Protein AF-A0A9P4UN71-F1 (afdb_monomer)

Nearest PDB structures (foldseek):
  4e19-assembly2_B  TM=3.141E-01  e=3.027E+00  Halobacterium salinarum NRC-1

Secondary structure (DSSP, 8-state):
-HHHHHTTHHHHHTTSTT-TT--STT--HHHHHHHHHHH-TTS-EEEEEETT-HHHHHHHHHHT-SS--HHHHHHHHHHHHHTT-TTEEEEEESSS-S-S--SS--SS--TTSB--SSSS--B-HHHHBEETTEEHHHHHHHHHTT-----EE-S-SSS--BS--PPTT---

Organism: NCBI:txid1314669

pLDDT: mean 83.38, std 15.67, range [39.34, 97.19]

Foldseek 3Di:
DQVCVVVVVLVVLCVDPQSVPDDPVVDDPLVVVLSVCVVCVVAQAEEEEEQAAPVQLVVCVVVPNPDSNSNVVVVVSVVVNCVRHVSYAYAHAAAHHGDQFDDDCPVDPGPQFDDPPPDDDGDRSQQWADAPNRRNVVLVVCSVVVHDHHHHHHPDSPDGDTPDDDDPDDDD

Solvent-accessible surface area (backbone atoms only — not comparable to full-atom values): 10318 Å² total; per-residue (Å²): 88,63,43,52,61,76,68,44,44,63,67,51,33,59,70,40,91,89,36,55,84,64,57,71,77,88,58,50,75,57,55,54,56,45,48,53,43,73,77,36,75,90,50,74,44,76,44,80,45,29,45,52,18,52,54,58,27,49,52,37,41,53,42,66,38,88,75,51,54,42,52,64,50,50,56,50,47,51,52,60,38,50,76,77,38,85,51,61,33,36,42,34,36,49,44,51,51,82,63,60,75,59,68,90,74,53,92,58,78,57,96,78,59,54,57,72,92,80,58,100,58,62,54,40,43,48,82,26,35,29,52,97,90,43,43,48,47,60,47,53,49,23,55,74,72,71,41,90,55,75,74,41,71,49,87,60,52,84,60,92,47,57,73,66,76,82,74,84,89,71,81,131

Structure (mmCIF, N/CA/C/O backbone):
data_AF-A0A9P4UN71-F1
#
_entry.id   AF-A0A9P4UN71-F1
#
loop_
_atom_site.group_PDB
_atom_site.id
_atom_site.type_symbol
_atom_site.label_atom_id
_atom_site.label_alt_id
_atom_site.label_comp_id
_atom_site.label_asym_id
_atom_site.label_entity_id
_atom_site.label_seq_id
_atom_site.pdbx_PDB_ins_code
_atom_site.Cartn_x
_atom_site.Cartn_y
_atom_site.Cartn_z
_atom_site.occupancy
_atom_site.B_iso_or_equiv
_atom_site.auth_seq_id
_atom_site.auth_comp_id
_atom_site.auth_asym_id
_atom_site.auth_atom_id
_atom_site.pdbx_PDB_model_num
ATOM 1 N N . MET A 1 1 ? 17.115 5.855 -11.444 1.00 68.38 1 MET A N 1
ATOM 2 C CA . MET A 1 1 ? 16.967 5.614 -9.990 1.00 68.38 1 MET A CA 1
ATOM 3 C C . MET A 1 1 ? 18.214 4.921 -9.445 1.00 68.38 1 MET A C 1
ATOM 5 O O . MET A 1 1 ? 18.462 3.779 -9.828 1.00 68.38 1 MET A O 1
ATOM 9 N N . PRO A 1 2 ? 19.023 5.590 -8.604 1.00 77.12 2 PRO A N 1
ATOM 10 C CA . PRO A 1 2 ? 20.264 5.028 -8.061 1.00 77.12 2 PRO A CA 1
ATOM 11 C C . PRO A 1 2 ? 20.053 3.710 -7.303 1.00 77.12 2 PRO A C 1
ATOM 13 O O . PRO A 1 2 ? 20.805 2.761 -7.514 1.00 77.12 2 PRO A O 1
ATOM 16 N N . LEU A 1 3 ? 18.986 3.626 -6.500 1.00 84.81 3 LEU A N 1
ATOM 17 C CA . LEU A 1 3 ? 18.669 2.445 -5.697 1.00 84.81 3 LEU A CA 1
ATOM 18 C C . LEU A 1 3 ? 18.359 1.199 -6.542 1.00 84.81 3 LEU A C 1
ATOM 20 O O . LEU A 1 3 ? 18.997 0.167 -6.358 1.00 84.81 3 LEU A O 1
ATOM 24 N N . LEU A 1 4 ? 17.449 1.295 -7.520 1.00 84.56 4 LEU A N 1
ATOM 25 C CA . LEU A 1 4 ? 17.080 0.138 -8.349 1.00 84.56 4 LEU A CA 1
ATOM 26 C C . LEU A 1 4 ? 18.261 -0.405 -9.163 1.00 84.56 4 LEU A C 1
ATOM 28 O O . LEU A 1 4 ? 18.368 -1.617 -9.368 1.00 84.56 4 LEU A O 1
ATOM 32 N N . LYS A 1 5 ? 19.159 0.489 -9.601 1.00 85.00 5 LYS A N 1
ATOM 33 C CA . LYS A 1 5 ? 20.409 0.110 -10.266 1.00 85.00 5 LYS A CA 1
ATOM 34 C C . LYS A 1 5 ? 21.350 -0.612 -9.300 1.00 85.00 5 LYS A C 1
ATOM 36 O O . LYS A 1 5 ? 21.884 -1.653 -9.664 1.00 85.00 5 LYS A O 1
ATOM 41 N N . ALA A 1 6 ? 21.521 -0.096 -8.081 1.00 88.25 6 ALA A N 1
ATOM 42 C CA . ALA A 1 6 ? 22.361 -0.718 -7.056 1.00 88.25 6 ALA A CA 1
ATOM 43 C C . ALA A 1 6 ? 21.854 -2.109 -6.636 1.00 88.25 6 ALA A C 1
ATOM 45 O O . ALA A 1 6 ? 22.656 -2.997 -6.370 1.00 88.25 6 ALA A O 1
ATOM 46 N N . TRP A 1 7 ? 20.537 -2.318 -6.627 1.00 90.12 7 TRP A N 1
ATOM 47 C CA . TRP A 1 7 ? 19.917 -3.613 -6.330 1.00 90.12 7 TRP A CA 1
ATOM 48 C C . TRP A 1 7 ? 19.945 -4.616 -7.492 1.00 90.12 7 TRP A C 1
ATOM 50 O O . TRP A 1 7 ? 19.526 -5.756 -7.313 1.00 90.12 7 TRP A O 1
ATOM 60 N N . GLY A 1 8 ? 20.406 -4.225 -8.686 1.00 91.38 8 GLY A N 1
ATOM 61 C CA . GLY A 1 8 ? 20.389 -5.109 -9.858 1.00 91.38 8 GLY A CA 1
ATOM 62 C C . GLY A 1 8 ? 18.973 -5.447 -10.342 1.00 91.38 8 GLY A C 1
ATOM 63 O O . GLY A 1 8 ? 18.748 -6.510 -10.918 1.00 91.38 8 GLY A O 1
ATOM 64 N N . THR A 1 9 ? 18.007 -4.548 -10.116 1.00 90.81 9 THR A N 1
ATOM 65 C CA . THR A 1 9 ? 16.573 -4.792 -10.372 1.00 90.81 9 THR A CA 1
ATOM 66 C C . THR A 1 9 ? 16.310 -5.246 -11.810 1.00 90.81 9 THR A C 1
ATOM 68 O O . THR A 1 9 ? 15.561 -6.192 -12.026 1.00 90.81 9 THR A O 1
ATOM 71 N N . ALA A 1 10 ? 16.979 -4.641 -12.797 1.00 89.81 10 ALA A N 1
ATOM 72 C CA . ALA A 1 10 ? 16.819 -5.001 -14.209 1.00 89.81 10 ALA A CA 1
ATOM 73 C C . ALA A 1 10 ? 17.155 -6.478 -14.501 1.00 89.81 10 ALA A C 1
ATOM 75 O O . ALA A 1 10 ? 16.481 -7.120 -15.303 1.00 89.81 10 ALA A O 1
ATOM 76 N N . ASP A 1 11 ? 18.169 -7.035 -13.835 1.00 92.19 11 ASP A N 1
ATOM 77 C CA . ASP A 1 11 ? 18.568 -8.433 -14.025 1.00 92.19 11 ASP A CA 1
ATOM 78 C C . ASP A 1 11 ? 17.620 -9.400 -13.310 1.00 92.19 11 ASP A C 1
ATOM 80 O O . ASP A 1 11 ? 17.471 -10.556 -13.711 1.00 92.19 11 ASP A O 1
ATOM 84 N N . VAL A 1 12 ? 16.959 -8.949 -12.241 1.00 93.00 12 VAL A N 1
ATOM 85 C CA . VAL A 1 12 ? 15.879 -9.705 -11.597 1.00 93.00 12 VAL A CA 1
ATOM 86 C C . VAL A 1 12 ? 14.651 -9.743 -12.502 1.00 93.00 12 VAL A C 1
ATOM 88 O O . VAL A 1 12 ? 14.167 -10.836 -12.779 1.00 93.00 12 VAL A O 1
ATOM 91 N N . LEU A 1 13 ? 14.194 -8.599 -13.021 1.00 93.12 13 LEU A N 1
ATOM 92 C CA . LEU A 1 13 ? 12.973 -8.519 -13.836 1.00 93.12 13 LEU A CA 1
ATOM 93 C C . LEU A 1 13 ? 13.032 -9.413 -15.082 1.00 93.12 13 LEU A C 1
ATOM 95 O O . LEU A 1 13 ? 12.087 -10.147 -15.341 1.00 93.12 13 LEU A O 1
ATOM 99 N N . LYS A 1 14 ? 14.186 -9.484 -15.760 1.00 92.94 14 LYS A N 1
ATOM 100 C CA . LYS A 1 14 ? 14.415 -10.403 -16.897 1.00 92.94 14 LYS A CA 1
ATOM 101 C C . LYS A 1 14 ? 14.216 -11.888 -16.575 1.00 92.94 14 LYS A C 1
ATOM 103 O O . LYS A 1 14 ? 14.057 -12.695 -17.485 1.00 92.94 14 LYS A O 1
ATOM 108 N N . ARG A 1 15 ? 14.307 -12.273 -15.300 1.00 93.81 15 ARG A N 1
ATOM 109 C CA . ARG A 1 15 ? 14.179 -13.666 -14.840 1.00 93.81 15 ARG A CA 1
ATOM 110 C C . ARG A 1 15 ? 12.792 -13.980 -14.291 1.00 93.81 15 ARG A C 1
ATOM 112 O O . ARG A 1 15 ? 12.487 -15.151 -14.072 1.00 93.81 15 ARG A O 1
ATOM 119 N N . VAL A 1 16 ? 11.963 -12.965 -14.056 1.00 93.25 16 VAL A N 1
ATOM 120 C CA . VAL A 1 16 ? 10.599 -13.141 -13.564 1.00 93.25 16 VAL A CA 1
ATOM 121 C C . VAL A 1 16 ? 9.667 -13.194 -14.769 1.00 93.25 16 VAL A C 1
ATOM 123 O O . VAL A 1 16 ? 9.558 -12.236 -15.529 1.00 93.25 16 VAL A O 1
ATOM 126 N N . LYS A 1 17 ? 8.998 -14.336 -14.953 1.00 94.56 17 LYS A N 1
ATOM 127 C CA . LYS A 1 17 ? 8.053 -14.539 -16.057 1.00 94.56 17 LYS A CA 1
ATOM 128 C C . LYS A 1 17 ? 6.998 -13.427 -16.058 1.00 94.56 17 LYS A C 1
ATOM 130 O O . LYS A 1 17 ? 6.313 -13.245 -15.056 1.00 94.56 17 LYS A O 1
ATOM 135 N N . GLY A 1 18 ? 6.849 -12.737 -17.189 1.00 95.06 18 GLY A N 1
ATOM 136 C CA . GLY A 1 18 ? 5.877 -11.656 -17.341 1.00 95.06 18 GLY A CA 1
ATOM 137 C C . GLY A 1 18 ? 6.379 -10.292 -16.863 1.00 95.06 18 GLY A C 1
ATOM 138 O O . GLY A 1 18 ? 5.575 -9.375 -16.772 1.00 95.06 18 GLY A O 1
ATOM 139 N N . PHE A 1 19 ? 7.668 -10.136 -16.554 1.00 95.81 19 PHE A N 1
ATOM 140 C CA . PHE A 1 19 ? 8.303 -8.846 -16.238 1.00 95.81 19 PHE A CA 1
ATOM 141 C C . PHE A 1 19 ? 9.523 -8.564 -17.134 1.00 95.81 19 PHE A C 1
ATOM 143 O O . PHE A 1 19 ? 10.199 -7.550 -16.965 1.00 95.81 19 PHE A O 1
ATOM 150 N N . ASP A 1 20 ? 9.824 -9.457 -18.077 1.00 93.38 20 ASP A N 1
ATOM 151 C CA . ASP A 1 20 ? 11.034 -9.454 -18.898 1.00 93.38 20 ASP A CA 1
ATOM 152 C C . ASP A 1 20 ? 11.111 -8.304 -19.917 1.00 93.38 20 ASP A C 1
ATOM 154 O O . ASP A 1 20 ? 12.208 -7.914 -20.322 1.00 93.38 20 ASP A O 1
ATOM 158 N N . ASP A 1 21 ? 9.967 -7.720 -20.267 1.00 91.12 21 ASP A N 1
ATOM 159 C CA . ASP A 1 21 ? 9.803 -6.557 -21.144 1.00 91.12 21 ASP A CA 1
ATOM 160 C C . ASP A 1 21 ? 9.805 -5.210 -20.395 1.00 91.12 21 ASP A C 1
ATOM 162 O O . ASP A 1 21 ? 9.735 -4.154 -21.024 1.00 91.12 21 ASP A O 1
ATOM 166 N N . LEU A 1 22 ? 9.899 -5.207 -19.059 1.00 90.06 22 LEU A N 1
ATOM 167 C CA . LEU A 1 22 ? 9.985 -3.962 -18.297 1.00 90.06 22 LEU A CA 1
ATOM 168 C C . LEU A 1 22 ? 11.393 -3.364 -18.368 1.00 90.06 22 LEU A C 1
ATOM 170 O O . LEU A 1 22 ? 12.388 -3.954 -17.937 1.00 90.06 22 LEU A O 1
ATOM 174 N N . HIS A 1 23 ? 11.469 -2.130 -18.857 1.00 86.69 23 HIS A N 1
ATOM 175 C CA . HIS A 1 23 ? 12.702 -1.356 -18.899 1.00 86.69 23 HIS A CA 1
ATOM 176 C C . HIS A 1 23 ? 12.906 -0.578 -17.598 1.00 86.69 23 HIS A C 1
ATOM 178 O O . HIS A 1 23 ? 11.975 0.011 -17.065 1.00 86.69 23 HIS A O 1
ATOM 184 N N . ILE A 1 24 ? 14.146 -0.544 -17.095 1.00 86.75 24 ILE A N 1
ATOM 185 C CA . ILE A 1 24 ? 14.483 0.145 -15.836 1.00 86.75 24 ILE A CA 1
ATOM 186 C C . ILE A 1 24 ? 14.401 1.675 -15.947 1.00 86.75 24 ILE A C 1
ATOM 188 O O . ILE A 1 24 ? 14.290 2.381 -14.945 1.00 86.75 24 ILE A O 1
ATOM 192 N N . GLU A 1 25 ? 14.510 2.199 -17.166 1.00 85.31 25 GLU A N 1
ATOM 193 C CA . GLU A 1 25 ? 14.389 3.623 -17.450 1.00 85.31 25 GLU A CA 1
ATOM 194 C C . GLU A 1 25 ? 12.921 4.032 -17.350 1.00 85.31 25 GLU A C 1
ATOM 196 O O . GLU A 1 25 ? 12.074 3.513 -18.067 1.00 85.31 25 GLU A O 1
ATOM 201 N N . GLY A 1 26 ? 12.615 4.942 -16.424 1.00 80.56 26 GLY A N 1
ATOM 202 C CA . GLY A 1 26 ? 11.239 5.364 -16.155 1.00 80.56 26 GLY A CA 1
ATOM 203 C C . GLY A 1 26 ? 10.406 4.370 -15.339 1.00 80.56 26 GLY A C 1
ATOM 204 O O . GLY A 1 26 ? 9.244 4.664 -15.079 1.00 80.56 26 GLY A O 1
ATOM 205 N N . LEU A 1 27 ? 10.980 3.241 -14.900 1.00 87.38 27 LEU A N 1
ATOM 206 C CA . LEU A 1 27 ? 10.282 2.278 -14.050 1.00 87.38 27 LEU A CA 1
ATOM 207 C C . LEU A 1 27 ? 9.935 2.901 -12.697 1.00 87.38 27 LEU A C 1
ATOM 209 O O . LEU A 1 27 ? 10.830 3.317 -11.962 1.00 87.38 27 LEU A O 1
ATOM 213 N N . SER A 1 28 ? 8.656 2.899 -12.341 1.00 87.81 28 SER A N 1
ATOM 214 C CA . SER A 1 28 ? 8.187 3.209 -10.993 1.00 87.81 28 SER A CA 1
ATOM 215 C C . SER A 1 28 ? 7.831 1.929 -10.225 1.00 87.81 28 SER A C 1
ATOM 217 O O . SER A 1 28 ? 7.646 0.860 -10.816 1.00 87.81 28 SER A O 1
ATOM 219 N N . MET A 1 29 ? 7.713 2.014 -8.896 1.00 87.94 29 MET A N 1
ATOM 220 C CA . MET A 1 29 ? 7.263 0.866 -8.094 1.00 87.94 29 MET A CA 1
ATOM 221 C C . MET A 1 29 ? 5.817 0.488 -8.452 1.00 87.94 29 MET A C 1
ATOM 223 O O . MET A 1 29 ? 5.474 -0.689 -8.506 1.00 87.94 29 MET A O 1
ATOM 227 N N . GLU A 1 30 ? 4.983 1.474 -8.788 1.00 92.69 30 GLU A N 1
ATOM 228 C CA . GLU A 1 30 ? 3.600 1.302 -9.244 1.00 92.69 30 GLU A CA 1
ATOM 229 C C . GLU A 1 30 ? 3.517 0.470 -10.524 1.00 92.69 30 GLU A C 1
ATOM 231 O O . GLU A 1 30 ? 2.597 -0.333 -10.653 1.00 92.69 30 GLU A O 1
ATOM 236 N N . ASN A 1 31 ? 4.482 0.593 -11.446 1.00 93.44 31 ASN A N 1
ATOM 237 C CA . ASN A 1 31 ? 4.522 -0.263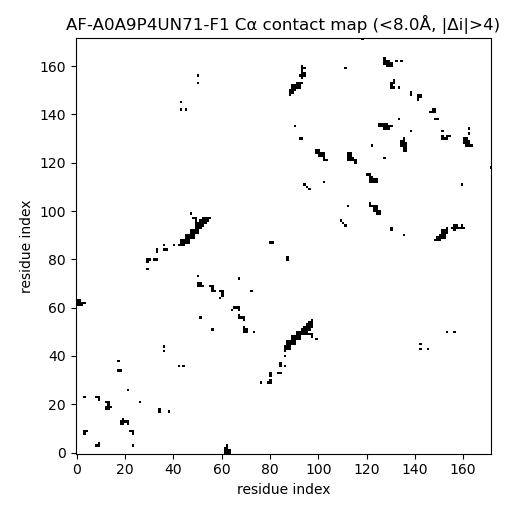 -12.636 1.00 93.44 31 ASN A CA 1
ATOM 238 C C . ASN A 1 31 ? 4.655 -1.745 -12.278 1.00 93.44 31 ASN A C 1
ATOM 240 O O . ASN A 1 31 ? 4.060 -2.585 -12.951 1.00 93.44 31 ASN A O 1
ATOM 244 N N . LEU A 1 32 ? 5.385 -2.066 -11.206 1.00 93.06 32 LEU A N 1
ATOM 245 C CA . LEU A 1 32 ? 5.514 -3.440 -10.724 1.00 93.06 32 LEU A CA 1
ATOM 246 C C . LEU A 1 32 ? 4.193 -3.950 -10.135 1.00 93.06 32 LEU A C 1
ATOM 248 O O . LEU A 1 32 ? 3.792 -5.070 -10.445 1.00 93.06 32 LEU A O 1
ATOM 252 N N . TYR A 1 33 ? 3.492 -3.122 -9.350 1.00 93.56 33 TYR A N 1
ATOM 253 C CA . TYR A 1 33 ? 2.159 -3.456 -8.829 1.00 93.56 33 TYR A CA 1
ATOM 254 C C . TYR A 1 33 ? 1.139 -3.657 -9.954 1.00 93.56 33 TYR A C 1
ATOM 256 O O . TYR A 1 33 ? 0.387 -4.629 -9.932 1.00 93.56 33 TYR A O 1
ATOM 264 N N . ILE A 1 34 ? 1.141 -2.770 -10.954 1.00 96.06 34 ILE A N 1
ATOM 265 C CA . ILE A 1 34 ? 0.247 -2.865 -12.112 1.00 96.06 34 ILE A CA 1
ATOM 266 C C . ILE A 1 34 ? 0.510 -4.156 -12.878 1.00 96.06 34 ILE A C 1
ATOM 268 O O . ILE A 1 34 ? -0.422 -4.926 -13.091 1.00 96.06 34 ILE A O 1
ATOM 272 N N . ARG A 1 35 ? 1.773 -4.438 -13.223 1.00 95.88 35 ARG A N 1
ATOM 273 C CA . ARG A 1 35 ? 2.114 -5.656 -13.963 1.00 95.88 35 ARG A CA 1
ATOM 274 C C . ARG A 1 35 ? 1.738 -6.917 -13.187 1.00 95.88 35 ARG A C 1
ATOM 276 O O . ARG A 1 35 ? 1.194 -7.848 -13.773 1.00 95.88 35 ARG A O 1
ATOM 283 N N . ALA A 1 36 ? 1.990 -6.949 -11.877 1.00 95.69 36 ALA A N 1
ATOM 284 C CA . ALA A 1 36 ? 1.583 -8.072 -11.037 1.00 95.69 36 ALA A CA 1
ATOM 285 C C . ALA A 1 36 ? 0.063 -8.294 -11.088 1.00 95.69 36 ALA A C 1
ATOM 287 O O . ALA A 1 36 ? -0.379 -9.433 -11.211 1.00 95.69 36 ALA A O 1
ATOM 288 N N . ALA A 1 37 ? -0.727 -7.221 -11.046 1.00 95.75 37 ALA A N 1
ATOM 289 C CA . ALA A 1 37 ? -2.180 -7.320 -11.088 1.00 95.75 37 ALA A CA 1
ATOM 290 C C . ALA A 1 37 ? -2.741 -7.684 -12.468 1.00 95.75 37 ALA A C 1
ATOM 292 O O . ALA A 1 37 ? -3.715 -8.427 -12.546 1.00 95.75 37 ALA A O 1
ATOM 293 N N . GLU A 1 38 ? -2.111 -7.226 -13.552 1.00 94.62 38 GLU A N 1
ATOM 294 C CA . GLU A 1 38 ? -2.457 -7.631 -14.922 1.00 94.62 38 GLU A CA 1
ATOM 295 C C . GLU A 1 38 ? -2.212 -9.129 -15.160 1.00 94.62 38 GLU A C 1
ATOM 297 O O . GLU A 1 38 ? -2.988 -9.781 -15.857 1.00 94.62 38 GLU A O 1
ATOM 302 N N . LEU A 1 39 ? -1.147 -9.682 -14.572 1.00 95.81 39 LEU A N 1
ATOM 303 C CA . LEU A 1 39 ? -0.815 -11.107 -14.667 1.00 95.81 39 LEU A CA 1
ATOM 304 C C . LEU A 1 39 ? -1.694 -11.996 -13.778 1.00 95.81 39 LEU A C 1
ATOM 306 O O . LEU A 1 39 ? -1.827 -13.184 -14.071 1.00 95.81 39 LEU A O 1
ATOM 310 N N . HIS A 1 40 ? -2.269 -11.427 -12.716 1.00 95.25 40 HIS A N 1
ATOM 311 C CA . HIS A 1 40 ? -3.041 -12.140 -11.699 1.00 95.25 40 HIS A CA 1
ATOM 312 C C . HIS A 1 40 ? -4.398 -11.472 -11.430 1.00 95.25 40 HIS A C 1
ATOM 314 O O . HIS A 1 40 ? -4.647 -10.989 -10.317 1.00 95.25 40 HIS A O 1
ATOM 320 N N . PRO A 1 41 ? -5.299 -11.417 -12.429 1.00 95.00 41 PRO A N 1
ATOM 321 C CA . PRO A 1 41 ? -6.611 -10.790 -12.270 1.00 95.00 41 PRO A CA 1
ATOM 322 C C . PRO A 1 41 ? -7.505 -11.502 -11.239 1.00 95.00 41 PRO A C 1
ATOM 324 O O . PRO A 1 41 ? -8.485 -10.924 -10.776 1.00 95.00 41 PRO A O 1
ATOM 327 N N . GLU A 1 42 ? -7.184 -12.743 -10.867 1.00 94.38 42 GLU A N 1
ATOM 328 C CA . GLU A 1 42 ? -7.867 -13.514 -9.826 1.00 94.38 42 GLU A CA 1
ATOM 329 C C . GLU A 1 42 ? -7.582 -13.022 -8.399 1.00 94.38 42 GLU A C 1
ATOM 331 O O . GLU A 1 42 ? -8.314 -13.374 -7.474 1.00 94.38 42 GLU A O 1
ATOM 336 N N . ILE A 1 43 ? -6.530 -12.221 -8.204 1.00 94.06 43 ILE A N 1
ATOM 337 C CA . ILE A 1 43 ? -6.130 -11.705 -6.894 1.00 94.06 43 ILE A CA 1
ATOM 338 C C . ILE A 1 43 ? -6.709 -10.305 -6.707 1.00 94.06 43 ILE A C 1
ATOM 340 O O . ILE A 1 43 ? -6.472 -9.417 -7.519 1.00 94.06 43 ILE A O 1
ATOM 344 N N . THR A 1 44 ? -7.393 -10.050 -5.592 1.00 94.88 44 THR A N 1
ATOM 345 C CA . THR A 1 44 ? -7.613 -8.670 -5.133 1.00 94.88 44 THR A CA 1
ATOM 346 C C . THR A 1 44 ? -6.370 -8.216 -4.373 1.00 94.88 44 THR A C 1
ATOM 348 O O . THR A 1 44 ? -6.042 -8.755 -3.315 1.00 94.88 44 THR A O 1
ATOM 351 N N . PHE A 1 45 ? -5.653 -7.237 -4.915 1.00 95.25 45 PHE A N 1
ATOM 352 C CA . PHE A 1 45 ? -4.436 -6.696 -4.319 1.00 95.25 45 PHE A CA 1
ATOM 353 C C . PHE A 1 45 ? -4.785 -5.742 -3.182 1.00 95.25 45 PHE A C 1
ATOM 355 O O . PHE A 1 45 ? -5.662 -4.894 -3.326 1.00 95.25 45 PHE A O 1
ATOM 362 N N . HIS A 1 46 ? -4.066 -5.861 -2.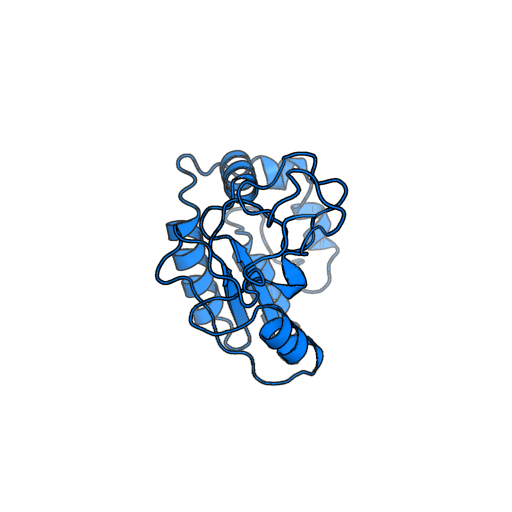069 1.00 95.38 46 HIS A N 1
ATOM 363 C CA . HIS A 1 46 ? -4.282 -5.069 -0.863 1.00 95.38 46 HIS A CA 1
ATOM 364 C C . HIS A 1 46 ? -2.970 -4.404 -0.440 1.00 95.38 46 HIS A C 1
ATOM 366 O O . HIS A 1 46 ? -1.937 -5.068 -0.375 1.00 95.38 46 HIS A O 1
ATOM 372 N N . GLN A 1 47 ? -3.004 -3.107 -0.133 1.00 93.94 47 GLN A N 1
ATOM 373 C CA . GLN A 1 47 ? -1.847 -2.362 0.368 1.00 93.94 47 GLN A CA 1
ATOM 374 C C . GLN A 1 47 ? -2.197 -1.626 1.665 1.00 93.94 47 GLN A C 1
ATOM 376 O O . GLN A 1 47 ? -3.135 -0.832 1.704 1.00 93.94 47 GLN A O 1
ATOM 381 N N . TYR A 1 48 ? -1.420 -1.862 2.720 1.00 93.50 48 TYR A N 1
ATOM 382 C CA . TYR A 1 48 ? -1.421 -1.019 3.915 1.00 93.50 48 TYR A CA 1
ATOM 383 C C . TYR A 1 48 ? -0.333 0.047 3.780 1.00 93.50 48 TYR A C 1
ATOM 385 O O . TYR A 1 48 ? 0.776 -0.272 3.361 1.00 93.50 48 TYR A O 1
ATOM 393 N N . ASN A 1 49 ? -0.642 1.287 4.155 1.00 93.06 49 ASN A N 1
ATOM 394 C CA . ASN A 1 49 ? 0.321 2.387 4.212 1.00 93.06 49 ASN A CA 1
ATOM 395 C C . ASN A 1 49 ? 0.110 3.192 5.500 1.00 93.06 49 ASN A C 1
ATOM 397 O O . ASN A 1 49 ? -1.020 3.285 5.980 1.00 93.06 49 ASN A O 1
ATOM 401 N N . GLU A 1 50 ? 1.145 3.863 6.006 1.00 91.31 50 GLU A N 1
ATOM 402 C CA . GLU A 1 50 ? 0.976 4.999 6.921 1.00 91.31 50 GLU A CA 1
ATOM 403 C C . GLU A 1 50 ? 1.206 6.310 6.159 1.00 91.31 50 GLU A C 1
ATOM 405 O O . GLU A 1 50 ? 2.168 6.465 5.411 1.00 91.31 50 GLU A O 1
ATOM 410 N N . ARG A 1 51 ? 0.302 7.277 6.341 1.00 92.50 51 ARG A N 1
ATOM 411 C CA . ARG A 1 51 ? 0.235 8.510 5.543 1.00 92.50 51 ARG A CA 1
ATOM 412 C C . ARG A 1 51 ? 1.523 9.330 5.562 1.00 92.5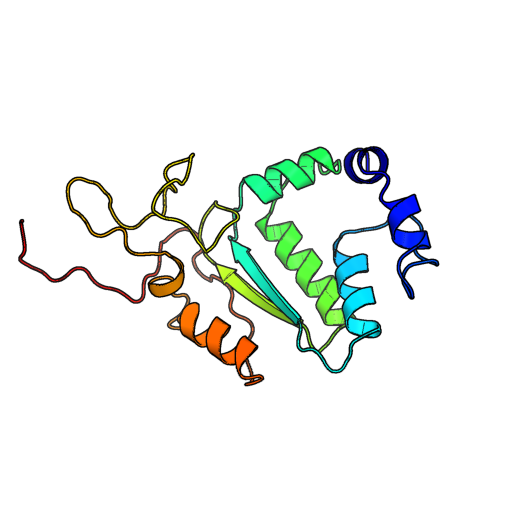0 51 ARG A C 1
ATOM 414 O O . ARG A 1 51 ? 1.798 10.036 4.597 1.00 92.50 51 ARG A O 1
ATOM 421 N N . HIS A 1 52 ? 2.285 9.267 6.650 1.00 90.69 52 HIS A N 1
ATOM 422 C CA . HIS A 1 52 ? 3.513 10.034 6.835 1.00 90.69 52 HIS A CA 1
ATOM 423 C C . HIS A 1 52 ? 4.723 9.137 7.126 1.00 90.69 52 HIS A C 1
ATOM 425 O O . HIS A 1 52 ? 5.624 9.548 7.865 1.00 90.69 52 HIS A O 1
ATOM 431 N N . ASP A 1 53 ? 4.733 7.921 6.572 1.00 89.25 53 ASP A N 1
ATOM 432 C CA . ASP A 1 53 ? 5.792 6.931 6.767 1.00 89.25 53 ASP A CA 1
ATOM 433 C C . ASP A 1 53 ? 7.193 7.494 6.457 1.00 89.25 53 ASP A C 1
ATOM 435 O O . ASP A 1 53 ? 7.554 7.828 5.323 1.00 89.25 53 ASP A O 1
ATOM 439 N N . ARG A 1 54 ? 8.023 7.580 7.500 1.00 87.25 54 ARG A N 1
ATOM 440 C CA . ARG A 1 54 ? 9.387 8.112 7.413 1.00 87.25 54 ARG A CA 1
ATOM 441 C C . ARG A 1 54 ? 10.355 7.186 6.679 1.00 87.25 54 ARG A C 1
ATOM 443 O O . ARG A 1 54 ? 11.351 7.680 6.141 1.00 87.25 54 ARG A O 1
ATOM 450 N N . ILE A 1 55 ? 10.105 5.876 6.679 1.00 87.12 55 ILE A N 1
ATOM 451 C CA . ILE A 1 55 ? 10.946 4.903 5.981 1.00 87.12 55 ILE A CA 1
ATOM 452 C C . ILE A 1 55 ? 10.625 4.927 4.493 1.00 87.12 55 ILE A C 1
ATOM 454 O O . ILE A 1 55 ? 11.552 5.045 3.688 1.00 87.12 55 ILE A O 1
ATOM 458 N N . GLN A 1 56 ? 9.342 4.982 4.123 1.00 89.50 56 GLN A N 1
ATOM 459 C CA . GLN A 1 56 ? 8.950 5.255 2.741 1.00 89.50 56 GLN A CA 1
ATOM 460 C C . GLN A 1 56 ? 9.581 6.565 2.245 1.00 89.50 56 GLN A C 1
ATOM 462 O O . GLN A 1 56 ? 10.222 6.579 1.191 1.00 89.50 56 GLN A O 1
ATOM 467 N N . ALA A 1 57 ? 9.521 7.642 3.040 1.00 92.06 57 ALA A N 1
ATOM 468 C CA . ALA A 1 57 ? 10.184 8.901 2.698 1.00 92.06 57 ALA A CA 1
ATOM 469 C C . ALA A 1 57 ? 11.707 8.740 2.499 1.00 92.06 57 ALA A C 1
ATOM 471 O O . ALA A 1 57 ? 12.300 9.383 1.628 1.00 92.06 57 ALA A O 1
ATOM 472 N N . ALA A 1 58 ? 12.366 7.888 3.293 1.00 90.25 58 ALA A N 1
ATOM 473 C CA . ALA A 1 58 ? 13.791 7.594 3.143 1.00 90.25 58 ALA A CA 1
ATOM 474 C C . ALA A 1 58 ? 14.089 6.846 1.834 1.00 90.25 58 ALA A C 1
ATOM 476 O O . ALA A 1 58 ? 14.982 7.259 1.089 1.00 90.25 58 ALA A O 1
ATOM 477 N N . PHE A 1 59 ? 13.318 5.807 1.504 1.00 88.81 59 PHE A N 1
ATOM 478 C CA . PHE A 1 59 ? 13.473 5.079 0.244 1.00 88.81 59 PHE A CA 1
ATOM 479 C C . PHE A 1 59 ? 13.173 5.948 -0.977 1.00 88.81 59 PHE A C 1
ATOM 481 O O . PHE A 1 59 ? 13.916 5.885 -1.955 1.00 88.81 59 PHE A O 1
ATOM 488 N N . MET A 1 60 ? 12.166 6.824 -0.914 1.00 90.19 60 MET A N 1
ATOM 489 C CA . MET A 1 60 ? 11.888 7.804 -1.970 1.00 90.19 60 MET A CA 1
ATOM 490 C C . MET A 1 60 ? 13.109 8.686 -2.260 1.00 90.19 60 MET A C 1
ATOM 492 O O . MET A 1 60 ? 13.512 8.822 -3.419 1.00 90.19 60 MET A O 1
ATOM 496 N N . ARG A 1 61 ? 13.773 9.201 -1.216 1.00 90.31 61 ARG A N 1
ATOM 497 C CA . ARG A 1 61 ? 15.024 9.960 -1.375 1.00 90.31 61 ARG A CA 1
ATOM 498 C C . ARG A 1 61 ? 16.137 9.120 -2.002 1.00 90.31 61 ARG A C 1
ATOM 500 O O . ARG A 1 61 ? 16.797 9.584 -2.927 1.00 90.31 61 ARG A O 1
ATOM 507 N N . HIS A 1 62 ? 16.310 7.865 -1.581 1.00 88.19 62 HIS A N 1
ATOM 508 C CA . HIS A 1 62 ? 17.287 6.950 -2.194 1.00 88.19 62 HIS A CA 1
ATOM 509 C C . HIS A 1 62 ? 16.969 6.603 -3.660 1.00 88.19 62 HIS A C 1
ATOM 511 O O . HIS A 1 62 ? 17.875 6.329 -4.454 1.00 88.19 62 HIS A O 1
ATOM 517 N N . MET A 1 63 ? 15.695 6.652 -4.047 1.00 85.06 63 MET A N 1
ATOM 518 C CA . MET A 1 63 ? 15.256 6.499 -5.433 1.00 85.06 63 MET A CA 1
ATOM 519 C C . MET A 1 63 ? 15.464 7.769 -6.277 1.00 85.06 63 MET A C 1
ATOM 521 O O . MET A 1 63 ? 15.463 7.672 -7.507 1.00 85.06 63 MET A O 1
ATOM 525 N N . GLY A 1 64 ? 15.750 8.913 -5.645 1.00 85.69 64 GLY A N 1
ATOM 526 C CA . GLY A 1 64 ? 16.038 10.194 -6.298 1.00 85.69 64 GLY A CA 1
ATOM 527 C C . GLY A 1 64 ? 14.914 11.229 -6.202 1.00 85.69 64 GLY A C 1
ATOM 528 O O . GLY A 1 64 ? 14.975 12.239 -6.897 1.00 85.69 64 GLY A O 1
ATOM 529 N N . VAL A 1 65 ? 13.897 11.001 -5.367 1.00 85.75 65 VAL A N 1
ATOM 530 C CA . VAL A 1 65 ? 12.834 11.981 -5.103 1.00 85.75 65 VAL A CA 1
ATOM 531 C C . VAL A 1 65 ? 13.359 13.019 -4.108 1.00 85.75 65 VAL A C 1
ATOM 533 O O . VAL A 1 65 ? 13.619 12.693 -2.950 1.00 85.75 65 VAL A O 1
ATOM 536 N N . ALA A 1 66 ? 13.563 14.257 -4.567 1.00 78.69 66 ALA A N 1
ATOM 537 C CA . ALA A 1 66 ? 14.190 15.314 -3.767 1.00 78.69 66 ALA A CA 1
ATOM 538 C C . ALA A 1 66 ? 13.315 15.773 -2.589 1.00 78.69 66 ALA A C 1
ATOM 540 O O . ALA A 1 66 ? 13.821 15.921 -1.478 1.00 78.69 66 ALA A O 1
ATOM 541 N N . ASP A 1 67 ? 12.013 15.946 -2.826 1.00 86.38 67 ASP A N 1
ATOM 542 C CA . ASP A 1 67 ? 11.025 16.264 -1.796 1.00 86.38 67 ASP A CA 1
ATOM 543 C C . ASP A 1 67 ? 10.088 15.069 -1.598 1.00 86.38 67 ASP A C 1
ATOM 545 O O . ASP A 1 67 ? 9.219 14.781 -2.424 1.00 86.38 67 ASP A O 1
ATOM 549 N N . ALA A 1 68 ? 10.335 14.305 -0.537 1.00 89.12 68 ALA A N 1
ATOM 550 C CA . ALA A 1 68 ? 9.607 13.076 -0.251 1.00 89.12 68 ALA A CA 1
ATOM 551 C C . ALA A 1 68 ? 8.289 13.367 0.485 1.00 89.12 68 ALA A C 1
ATOM 553 O O . ALA A 1 68 ? 8.110 12.970 1.639 1.00 89.12 68 ALA A O 1
ATOM 554 N N . ASP A 1 69 ? 7.369 14.053 -0.197 1.00 93.38 69 ASP A N 1
ATOM 555 C CA . ASP A 1 69 ? 5.984 14.241 0.245 1.00 93.38 69 ASP A CA 1
ATOM 556 C C . ASP A 1 69 ? 5.214 12.917 0.104 1.00 93.38 69 ASP A C 1
ATOM 558 O O . ASP A 1 69 ? 4.567 12.647 -0.911 1.00 93.38 69 ASP A O 1
ATOM 562 N N . VAL A 1 70 ? 5.346 12.045 1.107 1.00 92.62 70 VAL A N 1
ATOM 563 C CA . VAL A 1 70 ? 4.689 10.728 1.135 1.00 92.62 70 VAL A CA 1
ATOM 564 C C . VAL A 1 70 ? 3.173 10.832 0.909 1.00 92.62 70 VAL A C 1
ATOM 566 O O . VAL A 1 70 ? 2.691 10.117 0.031 1.00 92.62 70 VAL A O 1
ATOM 569 N N . PRO A 1 71 ? 2.420 11.726 1.588 1.00 93.69 71 PRO A N 1
ATOM 570 C CA . PRO A 1 71 ? 1.001 11.945 1.304 1.00 93.69 71 PRO A CA 1
ATOM 571 C C . PRO A 1 71 ? 0.679 12.160 -0.179 1.00 93.69 71 PRO A C 1
ATOM 573 O O . PRO A 1 71 ? -0.127 11.419 -0.744 1.00 93.69 71 PRO A O 1
ATOM 576 N N . ALA A 1 72 ? 1.313 13.148 -0.817 1.00 93.81 72 ALA A N 1
ATOM 577 C CA . ALA A 1 72 ? 1.010 13.499 -2.204 1.00 93.81 72 ALA A CA 1
ATOM 578 C C . ALA A 1 72 ? 1.445 12.402 -3.189 1.00 93.81 72 ALA A C 1
ATOM 580 O O . ALA A 1 72 ? 0.767 12.139 -4.190 1.00 93.81 72 ALA A O 1
ATOM 581 N N . ASN A 1 73 ? 2.563 11.732 -2.897 1.00 92.62 73 ASN A N 1
ATOM 582 C CA . ASN A 1 73 ? 3.051 10.626 -3.714 1.00 92.62 73 ASN A CA 1
ATOM 583 C C . ASN A 1 73 ? 2.146 9.392 -3.596 1.00 92.62 73 ASN A C 1
ATOM 585 O O . ASN A 1 73 ? 1.864 8.778 -4.621 1.00 92.62 73 ASN A O 1
ATOM 589 N N . LEU A 1 74 ? 1.631 9.068 -2.402 1.00 94.06 74 LEU A N 1
ATOM 590 C CA . LEU A 1 74 ? 0.642 7.999 -2.217 1.00 94.06 74 LEU A CA 1
ATOM 591 C C . LEU A 1 74 ? -0.637 8.278 -3.014 1.00 94.06 74 LEU A C 1
ATOM 593 O O . LEU A 1 74 ? -1.088 7.405 -3.752 1.00 94.06 74 LEU A O 1
ATOM 597 N N . ASP A 1 75 ? -1.180 9.496 -2.936 1.00 94.94 75 ASP A N 1
ATOM 598 C CA . ASP A 1 75 ? -2.398 9.865 -3.675 1.00 94.94 75 ASP A CA 1
ATOM 599 C C . ASP A 1 75 ? -2.197 9.749 -5.198 1.00 94.94 75 ASP A C 1
ATOM 601 O O . ASP A 1 75 ? -3.045 9.206 -5.920 1.00 94.94 75 ASP A O 1
ATOM 605 N N . THR A 1 76 ? -1.040 10.205 -5.689 1.00 94.94 76 THR A N 1
ATOM 606 C CA . THR A 1 76 ? -0.659 10.103 -7.106 1.00 94.94 76 THR A CA 1
ATOM 607 C C . THR A 1 76 ? -0.488 8.645 -7.535 1.00 94.94 76 THR A C 1
ATOM 609 O O . THR A 1 76 ? -1.042 8.232 -8.557 1.00 94.94 76 THR A O 1
ATOM 612 N N . ALA A 1 77 ? 0.229 7.845 -6.742 1.00 94.38 77 ALA A N 1
ATOM 613 C CA . ALA A 1 77 ? 0.475 6.432 -7.004 1.00 94.38 77 ALA A CA 1
ATOM 614 C C . ALA A 1 77 ? -0.829 5.625 -7.026 1.00 94.38 77 ALA A C 1
ATOM 616 O O . ALA A 1 77 ? -1.078 4.864 -7.962 1.00 94.38 77 ALA A O 1
ATOM 617 N N . HIS A 1 78 ? -1.704 5.831 -6.040 1.00 96.56 78 HIS A N 1
ATOM 618 C CA . HIS A 1 78 ? -2.996 5.152 -5.966 1.00 96.56 78 HIS A CA 1
ATOM 619 C C . HIS A 1 78 ? -3.898 5.514 -7.144 1.00 96.56 78 HIS A C 1
ATOM 621 O O . HIS A 1 78 ? -4.511 4.625 -7.731 1.00 96.56 78 HIS A O 1
ATOM 627 N N . THR A 1 79 ? -3.936 6.789 -7.542 1.00 96.56 79 THR A N 1
ATOM 628 C CA . THR A 1 79 ? -4.665 7.226 -8.745 1.00 96.56 79 THR A CA 1
ATOM 629 C C . THR A 1 79 ? -4.116 6.544 -10.001 1.00 96.56 79 THR A C 1
ATOM 631 O O . THR A 1 79 ? -4.875 6.020 -10.821 1.00 96.56 79 THR A O 1
ATOM 634 N N . TYR A 1 80 ? -2.789 6.496 -10.140 1.00 96.88 80 TYR A N 1
ATOM 635 C CA . TYR A 1 80 ? -2.120 5.875 -11.278 1.00 96.88 80 TYR A CA 1
ATOM 636 C C . TYR A 1 80 ? -2.399 4.367 -11.377 1.00 96.88 80 TYR A C 1
ATOM 638 O O . TYR A 1 80 ? -2.781 3.899 -12.455 1.00 96.88 80 TYR A O 1
ATOM 646 N N . ILE A 1 81 ? -2.293 3.628 -10.265 1.00 97.19 81 ILE A N 1
ATOM 647 C CA . ILE A 1 81 ? -2.601 2.190 -10.203 1.00 97.19 81 ILE A CA 1
ATOM 648 C C . ILE A 1 81 ? -4.081 1.950 -10.516 1.00 97.19 81 ILE A C 1
ATOM 650 O O . ILE A 1 81 ? -4.392 1.185 -11.429 1.00 97.19 81 ILE A O 1
ATOM 654 N N . ARG A 1 82 ? -5.001 2.645 -9.830 1.00 95.88 82 ARG A N 1
ATOM 655 C CA . ARG A 1 82 ? -6.454 2.436 -9.987 1.00 95.88 82 ARG A CA 1
ATOM 656 C C . ARG A 1 82 ? -6.966 2.740 -11.393 1.00 95.88 82 ARG A C 1
ATOM 658 O O . ARG A 1 82 ? -7.937 2.135 -11.831 1.00 95.88 82 ARG A O 1
ATOM 665 N N . SER A 1 83 ? -6.303 3.631 -12.132 1.00 96.94 83 SER A N 1
ATOM 666 C CA . SER A 1 83 ? -6.656 3.893 -13.537 1.00 96.94 83 SER A CA 1
ATOM 667 C C . SER A 1 83 ? -6.362 2.722 -14.492 1.00 96.94 83 SER A C 1
ATOM 669 O O . SER A 1 83 ? -6.812 2.750 -15.635 1.00 96.94 83 SER A O 1
ATOM 671 N N . ARG A 1 84 ? -5.613 1.704 -14.045 1.00 96.44 84 ARG A N 1
ATOM 672 C CA . ARG A 1 84 ? -5.232 0.510 -14.826 1.00 96.44 84 ARG A CA 1
ATOM 673 C C . ARG A 1 84 ? -5.708 -0.794 -14.191 1.00 96.44 84 ARG A C 1
ATOM 675 O O . ARG A 1 84 ? -5.951 -1.764 -14.897 1.00 96.44 84 ARG A O 1
ATOM 682 N N . VAL A 1 85 ? -5.855 -0.805 -12.870 1.00 95.06 85 VAL A N 1
ATOM 683 C CA . VAL A 1 85 ? -6.106 -1.996 -12.061 1.00 95.06 85 VAL A CA 1
ATOM 684 C C . VAL A 1 85 ? -7.317 -1.747 -11.168 1.00 95.06 85 VAL A C 1
ATOM 686 O O . VAL A 1 85 ? -7.259 -0.956 -10.228 1.00 95.06 85 VAL A O 1
ATOM 689 N N . SER A 1 86 ? -8.430 -2.426 -11.450 1.00 93.44 86 SER A N 1
ATOM 690 C CA . SER A 1 86 ? -9.688 -2.250 -10.702 1.00 93.44 86 SER A CA 1
ATOM 691 C C . SER A 1 86 ? -9.763 -3.088 -9.416 1.00 93.44 86 SER A C 1
ATOM 693 O O . SER A 1 86 ? -10.536 -2.776 -8.507 1.00 93.44 86 SER A O 1
ATOM 695 N N . ASN A 1 87 ? -8.928 -4.122 -9.308 1.00 93.06 87 ASN A N 1
ATOM 696 C CA . ASN A 1 87 ? -8.796 -5.062 -8.191 1.00 93.06 87 ASN A CA 1
ATOM 697 C C . ASN A 1 87 ? -7.713 -4.643 -7.174 1.00 93.06 87 ASN A C 1
ATOM 699 O O . ASN A 1 87 ? -7.093 -5.501 -6.556 1.00 93.06 87 ASN A O 1
ATOM 703 N N . PHE A 1 88 ? -7.477 -3.339 -6.991 1.00 95.88 88 PHE A N 1
ATOM 704 C CA . PHE A 1 88 ? -6.533 -2.798 -6.003 1.00 95.88 88 PHE A CA 1
ATOM 705 C C . PHE A 1 88 ? -7.274 -2.094 -4.859 1.00 95.88 88 PHE A C 1
ATOM 707 O O . PHE A 1 88 ? -8.131 -1.243 -5.113 1.00 95.88 88 PHE A O 1
ATOM 714 N N . ARG A 1 89 ? -6.962 -2.457 -3.611 1.00 96.56 89 ARG A N 1
ATOM 715 C CA . ARG A 1 89 ? -7.560 -1.919 -2.382 1.00 96.56 89 ARG A CA 1
ATOM 716 C C . ARG A 1 89 ? -6.496 -1.444 -1.410 1.00 96.56 89 ARG A C 1
ATOM 718 O O . ARG A 1 89 ? -5.436 -2.054 -1.282 1.00 96.56 89 ARG A O 1
ATOM 725 N N . THR A 1 90 ? -6.777 -0.363 -0.694 1.00 96.44 90 THR A N 1
ATOM 726 C CA . THR A 1 90 ? -5.795 0.257 0.199 1.00 96.44 90 THR A CA 1
ATOM 727 C C . THR A 1 90 ? -6.367 0.575 1.566 1.00 96.44 90 THR A C 1
ATOM 729 O O . THR A 1 90 ? -7.490 1.061 1.665 1.00 96.44 90 THR A O 1
ATOM 732 N N . TYR A 1 91 ? -5.545 0.413 2.598 1.00 96.25 91 TYR A N 1
ATOM 733 C CA . TYR A 1 91 ? -5.775 0.963 3.927 1.00 96.25 91 TYR A CA 1
ATOM 734 C C . TYR A 1 91 ? -4.641 1.940 4.253 1.00 96.25 91 TYR A C 1
ATOM 736 O O . TYR A 1 91 ? -3.538 1.533 4.620 1.00 96.25 91 TYR A O 1
ATOM 744 N N . THR A 1 92 ? -4.897 3.237 4.099 1.00 94.75 92 THR A N 1
ATOM 745 C CA . THR A 1 92 ? -3.922 4.301 4.368 1.00 94.75 92 THR A CA 1
ATOM 746 C C . THR A 1 92 ? -4.173 4.896 5.747 1.00 94.75 92 THR A C 1
ATOM 748 O O . THR A 1 92 ? -5.030 5.766 5.933 1.00 94.75 92 THR A O 1
ATOM 751 N N . SER A 1 93 ? -3.408 4.404 6.716 1.00 91.94 93 SER A N 1
ATOM 752 C CA . SER A 1 93 ? -3.487 4.769 8.120 1.00 91.94 93 SER A CA 1
ATOM 753 C C . SER A 1 93 ? -2.901 6.147 8.433 1.00 91.94 93 SER A C 1
ATOM 755 O O . SER A 1 93 ? -2.079 6.675 7.690 1.00 91.94 93 SER A O 1
ATOM 757 N N . TRP A 1 94 ? -3.278 6.712 9.579 1.00 87.12 94 TRP A N 1
ATOM 758 C CA . TRP A 1 94 ? -2.484 7.732 10.262 1.00 87.12 94 TRP A CA 1
ATOM 759 C C . TRP A 1 94 ? -1.165 7.117 10.764 1.00 87.12 94 TRP A C 1
ATOM 761 O O . TRP A 1 94 ? -1.100 5.909 11.020 1.00 87.12 94 TRP A O 1
ATOM 771 N N . GLY A 1 95 ? -0.138 7.952 10.936 1.00 81.44 95 GLY A N 1
ATOM 772 C CA . GLY A 1 95 ? 1.146 7.552 11.512 1.00 81.44 95 GLY A CA 1
ATOM 773 C C . GLY A 1 95 ? 2.362 7.810 10.620 1.00 81.44 95 GLY A C 1
ATOM 774 O O . GLY A 1 95 ? 2.252 8.425 9.559 1.00 81.44 95 GLY A O 1
ATOM 775 N N . HIS A 1 96 ? 3.526 7.388 11.114 1.00 82.62 96 HIS A N 1
ATOM 776 C CA . HIS A 1 96 ? 4.856 7.721 10.601 1.00 82.62 96 HIS A CA 1
ATOM 777 C C . HIS A 1 96 ? 5.792 6.508 10.454 1.00 82.62 96 HIS A C 1
ATOM 779 O O . HIS A 1 96 ? 6.983 6.692 10.191 1.00 82.62 96 HIS A O 1
ATOM 785 N N . ASP A 1 97 ? 5.284 5.293 10.637 1.00 72.69 97 ASP A N 1
ATOM 786 C CA . ASP A 1 97 ? 6.052 4.052 10.661 1.00 72.69 97 ASP A CA 1
ATOM 787 C C . ASP A 1 97 ? 5.611 3.106 9.527 1.00 72.69 97 ASP A C 1
ATOM 789 O O . ASP A 1 97 ? 4.439 3.035 9.178 1.00 72.69 97 ASP A O 1
ATOM 793 N N . GLU A 1 98 ? 6.546 2.338 8.969 1.00 67.50 98 GLU A N 1
ATOM 794 C CA . GLU A 1 98 ? 6.292 1.467 7.803 1.00 67.50 98 GLU A CA 1
ATOM 795 C C . GLU A 1 98 ? 5.488 0.197 8.134 1.00 67.50 98 GLU A C 1
ATOM 797 O O . GLU A 1 98 ? 4.885 -0.428 7.264 1.00 67.50 98 GLU A O 1
ATOM 802 N N . GLY A 1 99 ? 5.459 -0.213 9.406 1.00 73.19 99 GLY A N 1
ATOM 803 C CA . GLY A 1 99 ? 4.907 -1.504 9.825 1.00 73.19 99 GLY A CA 1
ATOM 804 C C . GLY A 1 99 ? 3.619 -1.403 10.639 1.00 73.19 99 GLY A C 1
ATOM 805 O O . GLY A 1 99 ? 3.531 -0.595 11.558 1.00 73.19 99 GLY A O 1
ATOM 806 N N . ILE A 1 100 ? 2.651 -2.289 10.370 1.00 78.62 100 ILE A N 1
ATOM 807 C CA . ILE A 1 100 ? 1.460 -2.506 11.219 1.00 78.62 100 ILE A CA 1
ATOM 808 C C . ILE A 1 100 ? 1.700 -3.526 12.347 1.00 78.62 100 ILE A C 1
ATOM 810 O O . ILE A 1 100 ? 0.944 -3.565 13.313 1.00 78.62 100 ILE A O 1
ATOM 814 N N . ILE A 1 101 ? 2.762 -4.328 12.233 1.00 66.88 101 ILE A N 1
ATOM 815 C CA . ILE A 1 101 ? 3.200 -5.305 13.236 1.00 66.88 101 ILE A CA 1
ATOM 816 C C . ILE A 1 101 ? 4.294 -4.640 14.075 1.00 66.88 101 ILE A C 1
ATOM 818 O O . ILE A 1 101 ? 5.274 -4.154 13.511 1.00 66.88 101 ILE A O 1
ATOM 822 N N . GLY A 1 102 ? 4.148 -4.606 15.401 1.00 59.66 102 GLY A N 1
ATOM 823 C CA . GLY A 1 102 ? 5.194 -4.066 16.273 1.00 59.66 102 GLY A CA 1
ATOM 824 C C . GLY A 1 102 ? 4.747 -3.836 17.713 1.00 59.66 102 GLY A C 1
ATOM 825 O O . GLY A 1 102 ? 3.600 -3.460 17.966 1.00 59.66 102 GLY A O 1
ATOM 826 N N . GLY A 1 103 ? 5.671 -4.078 18.647 1.00 50.94 103 GLY A N 1
ATOM 827 C CA . GLY A 1 103 ? 5.429 -3.902 20.079 1.00 50.94 103 GLY A CA 1
ATOM 828 C C . GLY A 1 103 ? 6.525 -4.408 21.026 1.00 50.94 103 GLY A C 1
ATOM 829 O O . GLY A 1 103 ? 6.729 -3.810 22.074 1.00 50.94 103 GLY A O 1
ATOM 830 N N . TYR A 1 104 ? 7.262 -5.469 20.677 1.00 47.47 104 TYR A N 1
ATOM 831 C CA . TYR A 1 104 ? 8.262 -6.059 21.590 1.00 47.47 104 TYR A CA 1
ATOM 832 C C . TYR A 1 104 ? 9.715 -5.626 21.327 1.00 47.47 104 TYR A C 1
ATOM 834 O O . TYR A 1 104 ? 10.512 -5.633 22.258 1.00 47.47 104 TYR A O 1
ATOM 842 N N . TRP A 1 105 ? 10.063 -5.240 20.091 1.00 46.69 105 TRP A N 1
ATOM 843 C CA . TRP A 1 105 ? 11.432 -4.863 19.694 1.00 46.69 105 TRP A CA 1
ATOM 844 C C . TRP A 1 105 ? 11.459 -3.775 18.619 1.00 46.69 105 TRP A C 1
ATOM 846 O O . TRP A 1 105 ? 12.347 -3.766 17.763 1.00 46.69 105 TRP A O 1
ATOM 856 N N . ASP A 1 106 ? 10.485 -2.865 18.625 1.00 51.62 106 ASP A N 1
ATOM 857 C CA . ASP A 1 106 ? 10.530 -1.720 17.721 1.00 51.62 106 ASP A CA 1
ATOM 858 C C . ASP A 1 106 ? 11.771 -0.894 18.121 1.00 51.62 106 ASP A C 1
ATOM 860 O O . ASP A 1 106 ? 11.781 -0.198 19.134 1.00 51.62 106 ASP A O 1
ATOM 864 N N . ALA A 1 107 ? 12.865 -1.028 17.356 1.00 39.34 107 ALA A N 1
ATOM 865 C CA . ALA A 1 107 ? 14.154 -0.368 17.621 1.00 39.34 107 ALA A CA 1
ATOM 866 C C . ALA A 1 107 ? 14.036 1.168 17.653 1.00 39.34 107 ALA A C 1
ATOM 868 O O . ALA A 1 107 ? 14.923 1.874 18.130 1.00 39.34 107 ALA A O 1
ATOM 869 N N . VAL A 1 108 ? 12.917 1.677 17.145 1.00 46.84 108 VAL A N 1
ATOM 870 C CA . VAL A 1 108 ? 12.416 3.022 17.362 1.00 46.84 108 VAL A CA 1
ATOM 871 C C . VAL A 1 108 ? 11.085 2.843 18.073 1.00 46.84 108 VAL A C 1
ATOM 873 O O . VAL A 1 108 ? 10.177 2.276 17.475 1.00 46.84 108 VAL A O 1
ATOM 876 N N . LEU A 1 109 ? 10.968 3.315 19.318 1.00 47.44 109 LEU A N 1
ATOM 877 C CA . LEU A 1 109 ? 9.672 3.446 19.984 1.00 47.44 109 LEU A CA 1
ATOM 878 C C . LEU A 1 109 ? 8.740 4.178 19.019 1.00 47.44 109 LEU A C 1
ATOM 880 O O . LEU A 1 109 ? 8.924 5.373 18.769 1.00 47.44 109 LEU A O 1
ATOM 884 N N . ALA A 1 110 ? 7.796 3.450 18.424 1.00 51.59 110 ALA A N 1
ATOM 885 C CA . ALA A 1 110 ? 6.820 4.059 17.547 1.00 51.59 110 ALA A CA 1
ATOM 886 C C . ALA A 1 110 ? 6.116 5.135 18.375 1.00 51.59 110 ALA A C 1
ATOM 888 O O . ALA A 1 110 ? 5.582 4.852 19.449 1.00 51.59 110 ALA A O 1
ATOM 889 N N . VAL A 1 111 ? 6.098 6.373 17.878 1.00 51.72 111 VAL A N 1
ATOM 890 C CA . VAL A 1 111 ? 5.393 7.508 18.513 1.00 51.72 111 VAL A CA 1
ATOM 891 C C . VAL A 1 111 ? 3.911 7.160 18.764 1.00 51.72 111 VAL A C 1
ATOM 893 O O . VAL A 1 111 ? 3.253 7.748 19.618 1.00 51.72 111 VAL A O 1
ATOM 896 N N . ASN A 1 112 ? 3.430 6.141 18.046 1.00 50.31 112 ASN A N 1
ATOM 897 C CA . ASN A 1 112 ? 2.073 5.624 17.988 1.00 50.31 112 ASN A CA 1
ATOM 898 C C . ASN A 1 112 ? 1.862 4.290 18.731 1.00 50.31 112 ASN A C 1
ATOM 900 O O . ASN A 1 112 ? 0.766 3.729 18.655 1.00 50.31 112 ASN A O 1
ATOM 904 N N . ALA A 1 113 ? 2.880 3.742 19.404 1.00 53.28 113 ALA A N 1
ATOM 905 C CA . ALA A 1 113 ? 2.697 2.562 20.242 1.00 53.28 113 ALA A CA 1
ATOM 906 C C . ALA A 1 113 ? 1.803 2.930 21.435 1.00 53.28 113 ALA A C 1
ATOM 908 O O . ALA A 1 113 ? 2.060 3.885 22.173 1.00 53.28 113 ALA A O 1
ATOM 909 N N . LEU A 1 114 ? 0.724 2.172 21.611 1.00 53.03 114 LEU A N 1
ATOM 910 C CA . LEU A 1 114 ? -0.170 2.303 22.751 1.00 53.03 114 LEU A CA 1
ATOM 911 C C . LEU A 1 114 ? 0.558 1.841 24.025 1.00 53.03 114 LEU A C 1
ATOM 913 O O . LEU A 1 114 ? 0.481 0.675 24.386 1.00 53.03 114 LEU A O 1
ATOM 917 N N . ASP A 1 115 ? 1.226 2.789 24.685 1.00 53.06 115 ASP A N 1
ATOM 918 C CA . ASP A 1 115 ? 1.704 2.764 26.076 1.00 53.06 115 ASP A CA 1
ATOM 919 C C . ASP A 1 115 ? 2.529 1.539 26.517 1.00 53.06 115 ASP A C 1
ATOM 921 O O . ASP A 1 115 ? 1.972 0.519 26.912 1.00 53.06 115 ASP A O 1
ATOM 925 N N . ASP A 1 116 ? 3.851 1.694 26.618 1.00 53.22 116 ASP A N 1
ATOM 926 C CA . ASP A 1 116 ? 4.700 0.816 27.436 1.00 53.22 116 ASP A CA 1
ATOM 927 C C . ASP A 1 116 ? 5.178 1.485 28.747 1.00 53.22 116 ASP A C 1
ATOM 929 O O . ASP A 1 116 ? 6.069 0.961 29.417 1.00 53.22 116 ASP A O 1
ATOM 933 N N . ARG A 1 117 ? 4.565 2.609 29.177 1.00 47.41 117 ARG A N 1
ATOM 934 C CA . ARG A 1 117 ? 4.973 3.447 30.332 1.00 47.41 117 ARG A CA 1
ATOM 935 C C . ARG A 1 117 ? 4.629 2.817 31.693 1.00 47.41 117 ARG A C 1
ATOM 937 O O . ARG A 1 117 ? 4.048 3.459 32.571 1.00 47.41 117 ARG A O 1
ATOM 944 N N . GLY A 1 118 ? 5.021 1.556 31.873 1.00 47.84 118 GLY A N 1
ATOM 945 C CA . GLY A 1 118 ? 5.134 0.871 33.162 1.00 47.84 118 GLY A CA 1
ATOM 946 C C . GLY A 1 118 ? 4.262 -0.374 33.364 1.00 47.84 118 GLY A C 1
ATOM 947 O O . GLY A 1 118 ? 4.080 -0.765 34.515 1.00 47.84 118 GLY A O 1
ATOM 948 N N . ARG A 1 119 ? 3.676 -0.995 32.321 1.00 49.53 119 ARG A N 1
ATOM 949 C CA . ARG A 1 119 ? 2.744 -2.145 32.466 1.00 49.53 119 ARG A CA 1
ATOM 950 C C . ARG A 1 119 ? 2.852 -3.193 31.342 1.00 49.53 119 ARG A C 1
ATOM 952 O O . ARG A 1 119 ? 3.238 -2.837 30.238 1.00 49.53 119 ARG A O 1
ATOM 959 N N . PRO A 1 120 ? 2.467 -4.467 31.591 1.00 46.28 120 PRO A N 1
ATOM 960 C CA . PRO A 1 120 ? 2.919 -5.634 30.816 1.00 46.28 120 PRO A CA 1
ATOM 961 C C . PRO A 1 120 ? 2.152 -5.919 29.509 1.00 46.28 120 PRO A C 1
ATOM 963 O O . PRO A 1 120 ? 2.245 -7.027 28.987 1.00 46.28 120 PRO A O 1
ATOM 966 N N . TYR A 1 121 ? 1.381 -4.966 28.978 1.00 48.62 121 TYR A N 1
ATOM 967 C CA . TYR A 1 121 ? 0.530 -5.194 27.806 1.00 48.62 121 TYR A CA 1
ATOM 968 C C . TYR A 1 121 ? 0.804 -4.135 26.744 1.00 48.62 121 TYR A C 1
ATOM 970 O O . TYR A 1 121 ? 0.184 -3.075 26.753 1.00 48.62 121 TYR A O 1
ATOM 978 N N . VAL A 1 122 ? 1.715 -4.441 25.822 1.00 55.25 122 VAL A N 1
ATOM 979 C CA . VAL A 1 122 ? 1.817 -3.682 24.577 1.00 55.25 122 VAL A CA 1
ATOM 980 C C . VAL A 1 122 ? 0.592 -4.031 23.743 1.00 55.25 122 VAL A C 1
ATOM 982 O O . VAL A 1 122 ? 0.377 -5.192 23.389 1.00 55.25 122 VAL A O 1
ATOM 985 N N . LEU A 1 123 ? -0.256 -3.043 23.481 1.00 60.06 123 LEU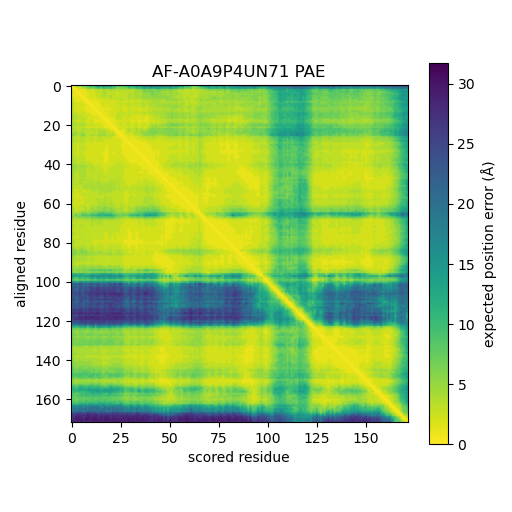 A N 1
ATOM 986 C CA . LEU A 1 123 ? -1.393 -3.238 22.594 1.00 60.06 123 LEU A CA 1
ATOM 987 C C . LEU A 1 123 ? -0.901 -3.157 21.153 1.00 60.06 123 LEU A C 1
ATOM 989 O O . LEU A 1 123 ? -0.573 -2.079 20.658 1.00 60.06 123 LEU A O 1
ATOM 993 N N . ASP A 1 124 ? -0.848 -4.316 20.501 1.00 74.19 124 ASP A N 1
ATOM 994 C CA . ASP A 1 124 ? -0.406 -4.439 19.115 1.00 74.19 124 ASP A CA 1
ATOM 995 C C . ASP A 1 124 ? -1.267 -3.559 18.192 1.00 74.19 124 ASP A C 1
ATOM 997 O O . ASP A 1 124 ? -2.508 -3.537 18.270 1.00 74.19 124 ASP A O 1
ATOM 1001 N N . ARG A 1 125 ? -0.593 -2.823 17.306 1.00 79.69 125 ARG A N 1
ATOM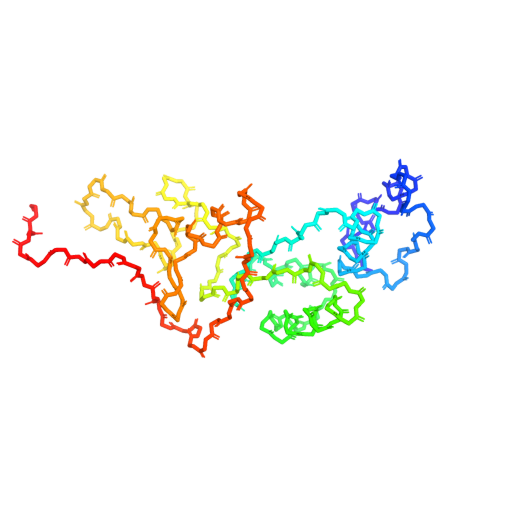 1002 C CA . ARG A 1 125 ? -1.219 -1.930 16.328 1.00 79.69 125 ARG A CA 1
ATOM 1003 C C . ARG A 1 125 ? -2.135 -2.715 15.386 1.00 79.69 125 ARG A C 1
ATOM 1005 O O . ARG A 1 125 ? -3.195 -2.200 15.037 1.00 79.69 125 ARG A O 1
ATOM 1012 N N . LEU A 1 126 ? -1.816 -3.976 15.089 1.00 84.88 126 LEU A N 1
ATOM 1013 C CA . LEU A 1 126 ? -2.668 -4.888 14.325 1.00 84.88 126 LEU A CA 1
ATOM 1014 C C . LEU A 1 126 ? -4.084 -5.004 14.914 1.00 84.88 126 LEU A C 1
ATOM 1016 O O . LEU A 1 126 ? -5.065 -4.957 14.175 1.00 84.88 126 LEU A O 1
ATOM 1020 N N . TYR A 1 127 ? -4.202 -5.126 16.240 1.00 84.19 127 TYR A N 1
ATOM 1021 C CA . TYR A 1 127 ? -5.488 -5.360 16.914 1.00 84.19 127 TYR A CA 1
ATOM 1022 C C . TYR A 1 127 ? -6.225 -4.080 17.305 1.00 84.19 127 TYR A C 1
ATOM 1024 O O . TYR A 1 127 ? -7.407 -4.128 17.649 1.00 84.19 127 TYR A O 1
ATOM 1032 N N . THR A 1 128 ? -5.535 -2.940 17.302 1.00 82.75 128 THR A N 1
ATOM 1033 C CA . THR A 1 128 ? -6.075 -1.691 17.852 1.00 82.75 128 THR A CA 1
ATOM 1034 C C . THR A 1 128 ? -6.252 -0.583 16.832 1.00 82.75 128 THR A C 1
ATOM 1036 O O . THR A 1 128 ? -7.014 0.342 17.115 1.00 82.75 128 THR A O 1
ATOM 1039 N N . ARG A 1 129 ? -5.605 -0.654 15.663 1.00 87.56 129 ARG A N 1
ATOM 1040 C CA . ARG A 1 129 ? -5.725 0.382 14.636 1.00 87.56 129 ARG A CA 1
ATOM 1041 C C . ARG A 1 129 ? -7.147 0.465 14.100 1.00 87.56 129 ARG A C 1
ATOM 1043 O O . ARG A 1 129 ? -7.741 -0.541 13.706 1.00 87.56 129 ARG A O 1
ATOM 1050 N N . GLN A 1 130 ? -7.651 1.687 14.034 1.00 90.12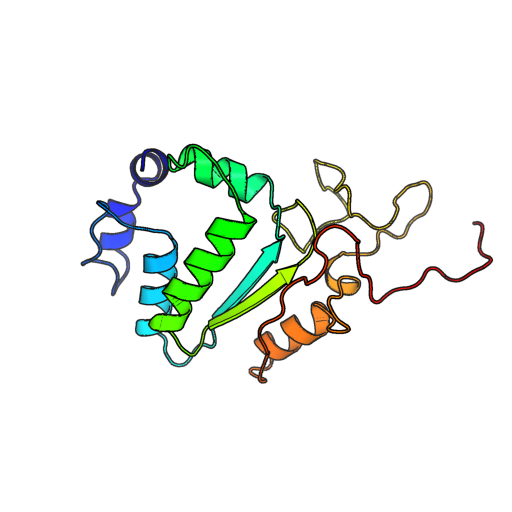 130 GLN A N 1
ATOM 1051 C CA . GLN A 1 130 ? -8.923 1.999 13.410 1.00 90.12 130 GLN A CA 1
ATOM 1052 C C . GLN A 1 130 ? -8.798 3.280 12.594 1.00 90.12 130 GLN A C 1
ATOM 1054 O O . GLN A 1 130 ? -7.913 4.099 12.855 1.00 90.12 130 GLN A O 1
ATOM 1059 N N . LEU A 1 131 ? -9.660 3.417 11.591 1.00 91.50 131 LEU A N 1
ATOM 1060 C CA . LEU A 1 131 ? -9.829 4.640 10.834 1.00 91.50 131 LEU A CA 1
ATOM 1061 C C . LEU A 1 131 ? -11.244 4.822 10.320 1.00 91.50 131 LEU A C 1
ATOM 1063 O O . LEU A 1 131 ? -11.776 3.939 9.651 1.00 91.50 131 LEU A O 1
ATOM 1067 N N . ASN A 1 132 ? -11.827 5.986 10.594 1.00 90.12 132 ASN A N 1
ATOM 1068 C CA . ASN A 1 132 ? -13.194 6.325 10.211 1.00 90.12 132 ASN A CA 1
ATOM 1069 C C . ASN A 1 132 ? -14.189 5.229 10.653 1.00 90.12 132 ASN A C 1
ATOM 1071 O O . ASN A 1 132 ? -15.105 4.875 9.911 1.00 90.12 132 ASN A O 1
ATOM 1075 N N . GLY A 1 133 ? -13.973 4.630 11.832 1.00 89.69 133 GLY A N 1
ATOM 1076 C CA . GLY A 1 133 ? -14.778 3.505 12.325 1.00 89.69 133 GLY A CA 1
ATOM 1077 C C . GLY A 1 133 ? -14.460 2.130 11.717 1.00 89.69 133 GLY A C 1
ATOM 1078 O O . GLY A 1 133 ? -15.046 1.139 12.146 1.00 89.69 133 GLY A O 1
ATOM 1079 N N . VAL A 1 134 ? -13.528 2.026 10.764 1.00 93.94 134 VAL A N 1
ATOM 1080 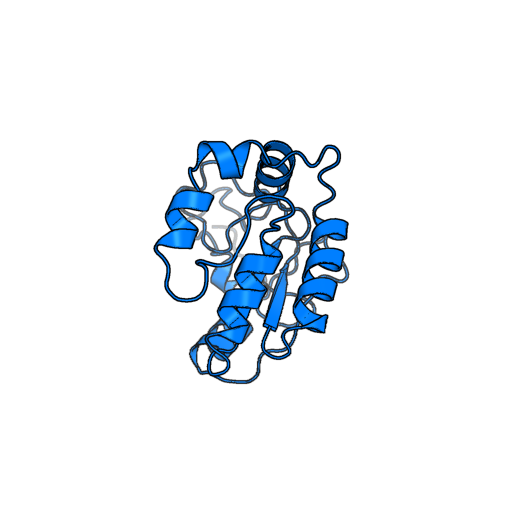C CA . VAL A 1 134 ? -13.091 0.755 10.167 1.00 93.94 134 VAL A CA 1
ATOM 1081 C C . VAL A 1 134 ? -11.856 0.240 10.896 1.00 93.94 134 VAL A C 1
ATOM 1083 O O . VAL A 1 134 ? -10.809 0.883 10.902 1.00 93.94 134 VAL A O 1
ATOM 1086 N N . ARG A 1 135 ? -11.958 -0.930 11.526 1.00 93.94 135 ARG A N 1
ATOM 1087 C CA . ARG A 1 135 ? -10.819 -1.614 12.154 1.00 93.94 135 ARG A CA 1
ATOM 1088 C C . ARG A 1 135 ? -9.888 -2.188 11.092 1.00 93.94 135 ARG A C 1
ATOM 1090 O O . ARG A 1 135 ? -10.348 -2.909 10.206 1.00 93.94 135 ARG A O 1
ATOM 1097 N N . PHE A 1 136 ? -8.579 -1.982 11.247 1.00 93.56 136 PHE A N 1
ATOM 1098 C CA . PHE A 1 136 ? -7.596 -2.599 10.351 1.00 93.56 136 PHE A CA 1
ATOM 1099 C C . PHE A 1 136 ? -7.708 -4.127 10.357 1.00 93.56 136 PHE A C 1
ATOM 1101 O O . PHE A 1 136 ? -7.692 -4.739 9.296 1.00 93.56 136 PHE A O 1
ATOM 1108 N N . LEU A 1 137 ? -7.875 -4.743 11.534 1.00 93.81 137 LEU A N 1
ATOM 1109 C CA . LEU A 1 137 ? -7.986 -6.199 11.643 1.00 93.81 137 LEU A CA 1
ATOM 1110 C C . LEU A 1 137 ? -9.167 -6.763 10.843 1.00 93.81 137 LEU A C 1
ATOM 1112 O O . LEU A 1 137 ? -9.029 -7.817 10.233 1.00 93.81 137 LEU A O 1
ATOM 1116 N N . ASP A 1 138 ? -10.306 -6.069 10.828 1.00 95.88 138 ASP A N 1
ATOM 1117 C CA . ASP A 1 138 ? -11.488 -6.533 10.092 1.00 95.88 138 ASP A CA 1
ATOM 1118 C C . ASP A 1 138 ? -11.284 -6.376 8.585 1.00 95.88 138 ASP A C 1
ATOM 1120 O O . ASP A 1 138 ? -11.630 -7.273 7.820 1.00 95.88 138 ASP A O 1
ATOM 1124 N N . TRP A 1 139 ? -10.662 -5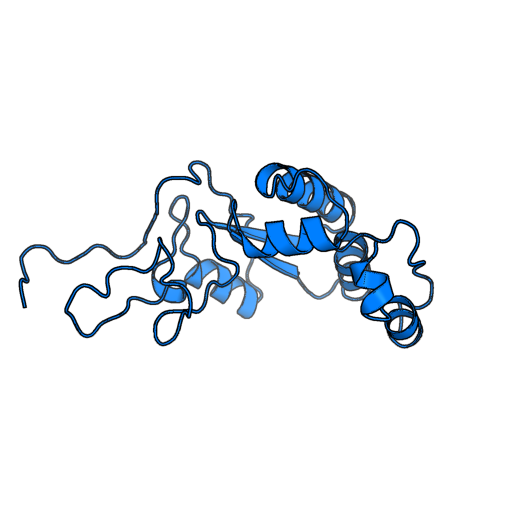.270 8.166 1.00 96.94 139 TRP A N 1
ATOM 1125 C CA . TRP A 1 139 ? -10.270 -5.048 6.776 1.00 96.94 139 TRP A CA 1
ATOM 1126 C C . TRP A 1 139 ? -9.260 -6.101 6.293 1.00 96.94 139 TRP A C 1
ATOM 1128 O O . TRP A 1 139 ? -9.425 -6.684 5.224 1.00 96.94 139 TRP A O 1
ATOM 1138 N N . PHE A 1 140 ? -8.252 -6.410 7.113 1.00 95.62 140 PHE A N 1
ATOM 1139 C CA . PHE A 1 140 ? -7.262 -7.448 6.836 1.00 95.62 140 PHE A CA 1
ATOM 1140 C C . PHE A 1 140 ? -7.902 -8.841 6.778 1.00 95.62 140 PHE A C 1
ATOM 1142 O O . PHE A 1 140 ? -7.645 -9.593 5.843 1.00 95.62 140 PHE A O 1
ATOM 1149 N N . ALA A 1 141 ? -8.780 -9.181 7.725 1.00 96.38 141 ALA A N 1
ATOM 1150 C CA . ALA A 1 141 ? -9.499 -10.453 7.713 1.00 96.38 141 ALA A CA 1
ATOM 1151 C C . ALA A 1 141 ? -10.400 -10.592 6.475 1.00 96.38 141 ALA 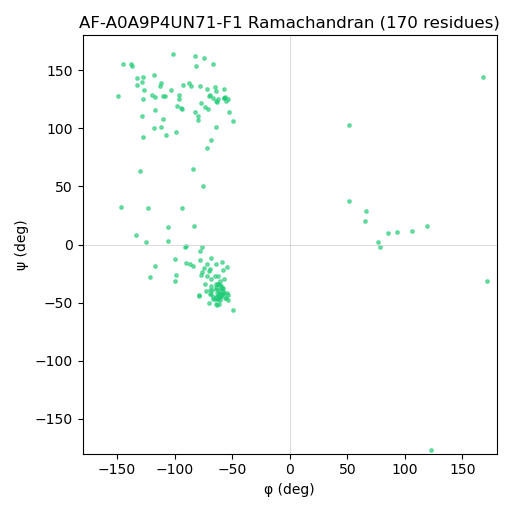A C 1
ATOM 1153 O O . ALA A 1 141 ? -10.441 -11.662 5.873 1.00 96.38 141 ALA A O 1
ATOM 1154 N N . ALA A 1 142 ? -11.069 -9.513 6.049 1.00 96.25 142 ALA A N 1
ATOM 1155 C CA . ALA A 1 142 ? -11.844 -9.509 4.811 1.00 96.25 142 ALA A CA 1
ATOM 1156 C C . ALA A 1 142 ? -10.965 -9.823 3.589 1.00 96.25 142 ALA A C 1
ATOM 1158 O O . ALA A 1 142 ? -11.352 -10.660 2.774 1.00 96.25 142 ALA A O 1
ATOM 1159 N N . ALA A 1 143 ? -9.767 -9.232 3.512 1.00 94.50 143 ALA A N 1
ATOM 1160 C CA . ALA A 1 143 ? -8.805 -9.511 2.448 1.00 94.50 143 ALA A CA 1
ATOM 1161 C C . ALA A 1 143 ? -8.388 -10.994 2.403 1.00 94.50 143 ALA A C 1
ATOM 1163 O O . ALA A 1 143 ? -8.354 -11.588 1.326 1.00 94.50 143 ALA A O 1
ATOM 1164 N N . ILE A 1 144 ? -8.113 -11.606 3.562 1.00 94.75 144 ILE A N 1
ATOM 1165 C CA . ILE A 1 144 ? -7.736 -13.028 3.664 1.00 94.75 144 ILE A CA 1
ATOM 1166 C C . ILE A 1 144 ? -8.900 -13.958 3.302 1.00 94.75 144 ILE A C 1
ATOM 1168 O O . ILE A 1 144 ? -8.700 -14.957 2.613 1.00 94.75 144 ILE A O 1
ATOM 1172 N N . ASP A 1 145 ? -10.118 -13.617 3.719 1.00 95.50 145 ASP A N 1
ATOM 1173 C CA . ASP A 1 145 ? -11.324 -14.401 3.438 1.00 95.50 145 ASP A CA 1
ATOM 1174 C C . ASP A 1 145 ? -11.834 -14.238 1.991 1.00 95.50 145 ASP A C 1
ATOM 1176 O O . ASP A 1 145 ? -12.854 -14.830 1.629 1.00 95.50 145 ASP A O 1
ATOM 1180 N N . GLY A 1 146 ? -11.189 -13.399 1.171 1.00 91.50 146 GLY A N 1
ATOM 1181 C CA . GLY A 1 146 ? -11.660 -13.054 -0.173 1.00 91.50 146 GLY A CA 1
ATOM 1182 C C . GLY A 1 146 ? -12.979 -12.270 -0.175 1.00 91.50 146 GLY A C 1
ATOM 1183 O O . GLY A 1 146 ? -13.694 -12.253 -1.178 1.00 91.50 146 GLY A O 1
ATOM 1184 N N . LYS A 1 147 ? -13.332 -11.640 0.950 1.00 94.00 147 LYS A N 1
ATOM 1185 C CA . LYS A 1 147 ? -14.512 -10.778 1.072 1.00 94.00 147 LYS A CA 1
ATOM 1186 C C . LYS A 1 147 ? -14.197 -9.383 0.520 1.00 94.00 147 LYS A C 1
ATOM 1188 O O . LYS A 1 147 ? -13.042 -8.960 0.550 1.00 94.00 147 LYS A O 1
ATOM 1193 N N . PRO A 1 148 ? -15.211 -8.634 0.051 1.00 90.69 148 PRO A N 1
ATOM 1194 C CA . PRO A 1 148 ? -15.014 -7.248 -0.350 1.00 90.69 148 PRO A CA 1
ATOM 1195 C C . PRO A 1 148 ? -14.417 -6.415 0.792 1.00 90.69 148 PRO A C 1
ATOM 1197 O O . PRO A 1 148 ? -14.958 -6.393 1.898 1.00 90.69 148 PRO A O 1
ATOM 1200 N N . ALA A 1 149 ? -13.320 -5.723 0.499 1.00 93.50 149 ALA A N 1
ATOM 1201 C CA . ALA A 1 149 ? -12.716 -4.716 1.356 1.00 93.50 149 ALA A CA 1
ATOM 1202 C C . ALA A 1 149 ? -12.721 -3.384 0.598 1.00 93.50 149 ALA A C 1
ATOM 1204 O O . ALA A 1 149 ? -12.308 -3.323 -0.561 1.00 93.50 149 ALA A O 1
ATOM 1205 N N . GLU A 1 150 ? -13.226 -2.331 1.234 1.00 92.62 150 GLU A N 1
ATOM 1206 C CA . GLU A 1 150 ? -13.261 -0.990 0.650 1.00 92.62 150 GLU A CA 1
ATOM 1207 C C . GLU A 1 150 ? -11.921 -0.275 0.822 1.00 92.62 150 GLU A C 1
ATOM 1209 O O . GLU A 1 150 ? -11.099 -0.639 1.667 1.00 92.62 150 GLU A O 1
ATOM 1214 N N . ASP A 1 151 ? -11.708 0.772 0.033 1.00 96.06 151 ASP A N 1
ATOM 1215 C CA . ASP A 1 151 ? -10.590 1.679 0.254 1.00 96.06 151 ASP A CA 1
ATOM 1216 C C . ASP A 1 151 ? -10.811 2.499 1.533 1.00 96.06 151 ASP A C 1
ATOM 1218 O O . ASP A 1 151 ? -11.844 3.145 1.714 1.00 96.06 151 ASP A O 1
ATOM 1222 N N . VAL A 1 152 ? -9.815 2.500 2.419 1.00 95.88 152 VAL A N 1
ATOM 1223 C CA . VAL A 1 152 ? -9.818 3.271 3.664 1.00 95.88 152 VAL A CA 1
ATOM 1224 C C . VAL A 1 152 ? -8.689 4.289 3.611 1.00 95.88 152 VAL A C 1
ATOM 1226 O O . VAL A 1 152 ? -7.529 3.941 3.390 1.00 95.88 152 VAL A O 1
ATOM 1229 N N . VAL A 1 153 ? -9.015 5.559 3.840 1.00 94.12 153 VAL A N 1
ATOM 1230 C CA . VAL A 1 153 ? -8.045 6.656 3.888 1.00 94.12 153 VAL A CA 1
ATOM 1231 C C . VAL A 1 153 ? -8.285 7.519 5.117 1.00 94.12 153 VAL A C 1
ATOM 1233 O O . VAL A 1 153 ? -9.426 7.832 5.461 1.00 94.12 153 VAL A O 1
ATOM 1236 N N . CYS A 1 154 ? -7.211 7.915 5.793 1.00 89.00 154 CYS A N 1
ATOM 1237 C CA . CYS A 1 154 ? -7.300 8.882 6.877 1.00 89.00 154 CYS A CA 1
ATOM 1238 C C . CYS A 1 154 ? -7.785 10.252 6.411 1.00 89.00 154 CYS A C 1
ATOM 1240 O O . CYS A 1 154 ? -7.168 10.884 5.560 1.00 89.00 154 CYS A O 1
ATOM 1242 N N . LEU A 1 155 ? -8.887 10.710 7.015 1.00 82.44 155 LEU A N 1
ATOM 1243 C CA . LEU A 1 155 ? -9.373 12.084 6.882 1.00 82.44 155 LEU A CA 1
ATOM 1244 C C . LEU A 1 155 ? -8.563 13.026 7.779 1.00 82.44 155 LEU A C 1
ATOM 1246 O O . LEU A 1 155 ? -8.125 14.086 7.341 1.00 82.44 155 LEU A O 1
ATOM 1250 N N . ASP A 1 156 ? -8.325 12.597 9.021 1.00 81.25 156 ASP A N 1
ATOM 1251 C CA . ASP A 1 156 ? -7.351 13.189 9.930 1.00 81.25 156 ASP A CA 1
ATOM 1252 C C . ASP A 1 156 ? -6.186 12.213 10.107 1.00 81.25 156 ASP A C 1
ATOM 1254 O O . ASP A 1 156 ? -6.310 11.151 10.714 1.00 81.25 156 ASP A O 1
ATOM 1258 N N . SER A 1 157 ? -5.044 12.560 9.523 1.00 84.50 157 SER A N 1
ATOM 1259 C CA . SER A 1 157 ? -3.824 11.751 9.583 1.00 84.50 157 SER A CA 1
ATOM 1260 C C . SER A 1 157 ? -2.926 12.103 10.773 1.00 84.50 157 SER A C 1
ATOM 1262 O O . SER A 1 157 ? -1.865 11.497 10.929 1.00 84.50 157 SER A O 1
ATOM 1264 N N . ARG A 1 158 ? -3.321 13.098 11.584 1.00 79.62 158 ARG A N 1
ATOM 1265 C CA . ARG A 1 158 ? -2.544 13.627 12.715 1.00 79.62 158 ARG A CA 1
ATOM 1266 C C . ARG A 1 158 ? -3.004 13.064 14.049 1.00 79.62 158 ARG A C 1
ATOM 1268 O O . ARG A 1 158 ? -2.185 12.948 14.959 1.00 79.62 158 ARG A O 1
ATOM 1275 N N . THR A 1 159 ? -4.288 12.746 14.187 1.00 80.94 159 THR A N 1
ATOM 1276 C CA . THR A 1 159 ? -4.838 12.193 15.426 1.00 80.94 159 THR A CA 1
ATOM 1277 C C . THR A 1 159 ? -4.954 10.669 15.354 1.00 80.94 159 THR A C 1
ATOM 1279 O O . THR A 1 159 ? -5.690 10.147 14.519 1.00 80.94 159 THR A O 1
ATOM 1282 N N . PRO A 1 160 ? -4.265 9.940 16.253 1.00 80.69 160 PRO A N 1
ATOM 1283 C CA . PRO A 1 160 ? -4.447 8.508 16.425 1.00 80.69 160 PRO A CA 1
ATOM 1284 C C . PRO A 1 160 ? -5.897 8.101 16.704 1.00 80.69 160 PRO A C 1
ATOM 1286 O O . PRO A 1 160 ? -6.491 8.527 17.695 1.00 80.69 160 PRO A O 1
ATOM 1289 N N . GLU A 1 161 ? -6.439 7.217 15.870 1.00 83.69 161 GLU A N 1
ATOM 1290 C CA . GLU A 1 161 ? -7.719 6.544 16.095 1.00 83.69 161 GLU A CA 1
ATOM 1291 C C . GLU A 1 161 ? -7.491 5.065 16.435 1.00 83.69 161 GLU A C 1
ATOM 1293 O O . GLU A 1 161 ? -6.810 4.323 15.717 1.00 83.69 161 GLU A O 1
ATOM 1298 N N . HIS A 1 162 ? -8.084 4.632 17.548 1.00 83.06 162 HIS A N 1
ATOM 1299 C CA . HIS A 1 162 ? -7.979 3.268 18.047 1.00 83.06 162 HIS A CA 1
ATOM 1300 C C . HIS A 1 162 ? -9.361 2.687 18.331 1.00 83.06 162 HIS A C 1
ATOM 1302 O O . HIS A 1 162 ? -10.214 3.353 18.914 1.00 83.06 162 HIS A O 1
ATOM 1308 N N . TYR A 1 163 ? -9.553 1.411 17.993 1.00 82.75 163 TYR A N 1
ATOM 1309 C CA . TYR A 1 163 ? -10.751 0.656 18.372 1.00 82.75 163 TYR A CA 1
ATOM 1310 C C . TYR A 1 163 ? -10.810 0.391 19.883 1.00 82.75 163 TYR A C 1
ATOM 1312 O O . TYR A 1 163 ? -11.878 0.273 20.483 1.00 82.75 163 TYR A O 1
ATOM 1320 N N . TRP A 1 164 ? -9.643 0.282 20.520 1.00 75.50 164 TRP A N 1
ATOM 1321 C CA . TRP A 1 164 ? -9.552 0.022 21.947 1.00 75.50 164 TRP A CA 1
ATOM 1322 C C . TRP A 1 164 ? -9.619 1.313 22.763 1.00 75.50 164 TRP A C 1
ATOM 1324 O O . TRP A 1 164 ? -8.930 2.290 22.474 1.00 75.50 164 TRP A O 1
ATOM 1334 N N . THR A 1 165 ? -10.387 1.280 23.852 1.00 67.38 165 THR A N 1
ATOM 1335 C CA . THR A 1 165 ? -10.404 2.339 24.865 1.00 67.38 165 THR A CA 1
ATOM 1336 C C . THR A 1 165 ? -9.822 1.820 26.170 1.00 67.38 165 THR A C 1
ATOM 1338 O O . THR A 1 165 ? -10.138 0.715 26.617 1.00 67.38 165 THR A O 1
ATOM 1341 N N . ARG A 1 166 ? -8.977 2.631 26.819 1.00 64.06 166 ARG A N 1
ATOM 1342 C CA . ARG A 1 166 ? -8.437 2.281 28.135 1.00 64.06 166 ARG A CA 1
ATOM 1343 C C . ARG A 1 166 ? -9.576 2.172 29.150 1.00 64.06 166 ARG A C 1
ATOM 1345 O O . ARG A 1 166 ? -10.292 3.158 29.340 1.00 64.06 166 ARG A O 1
ATOM 1352 N N . PRO A 1 167 ? -9.715 1.042 29.869 1.00 63.75 167 PRO A N 1
ATOM 1353 C CA . PRO A 1 167 ? -10.657 0.957 30.974 1.00 63.75 167 PRO A CA 1
ATOM 1354 C C . PRO A 1 167 ? -10.353 2.040 32.020 1.00 63.75 167 PRO A C 1
ATOM 1356 O O . PRO A 1 167 ? -9.224 2.148 32.507 1.00 63.75 167 PRO A O 1
ATOM 1359 N N . LYS A 1 168 ? -11.354 2.855 32.373 1.00 60.38 168 LYS A N 1
ATOM 1360 C CA . LYS A 1 168 ? -11.221 3.869 33.429 1.00 60.38 168 LYS A CA 1
ATOM 1361 C C . LYS A 1 168 ? -11.000 3.181 34.785 1.00 60.38 168 LYS A C 1
ATOM 1363 O O . LYS A 1 168 ? -11.699 2.228 35.111 1.00 60.38 168 LYS A O 1
ATOM 1368 N N . GLY A 1 169 ? -10.060 3.686 35.587 1.00 58.00 169 GLY A N 1
ATOM 1369 C CA . GLY A 1 169 ? -9.961 3.345 37.015 1.00 58.00 169 GLY A CA 1
ATOM 1370 C C . GLY A 1 169 ? -9.032 2.194 37.415 1.00 58.00 169 GLY A C 1
ATOM 1371 O O . GLY A 1 169 ? -9.061 1.799 38.574 1.00 58.00 169 GLY A O 1
ATOM 1372 N N . LYS A 1 170 ? -8.179 1.669 36.526 1.00 45.25 170 LYS A N 1
ATOM 1373 C CA . LYS A 1 170 ? -7.079 0.781 36.946 1.00 45.25 170 LYS A CA 1
ATOM 1374 C C . LYS A 1 170 ? -5.742 1.501 36.843 1.00 45.25 170 LYS A C 1
ATOM 1376 O O . LYS A 1 170 ? -5.097 1.497 35.793 1.00 45.25 170 LYS A O 1
ATOM 1381 N N . THR A 1 171 ? -5.302 2.095 37.944 1.00 49.34 171 THR A N 1
ATOM 1382 C CA . THR A 1 171 ? -3.875 2.122 38.284 1.00 49.34 171 THR A CA 1
ATOM 1383 C C . THR A 1 171 ? -3.488 0.690 38.675 1.00 49.34 171 THR A C 1
ATOM 1385 O O . THR A 1 171 ? -4.238 0.061 39.414 1.00 49.34 171 THR A O 1
ATOM 1388 N N . LEU A 1 172 ? -2.441 0.126 38.066 1.00 49.66 172 LEU A N 1
ATOM 1389 C CA . LEU A 1 172 ? -1.817 -1.109 38.552 1.00 49.66 172 LEU A CA 1
ATOM 1390 C C . LEU A 1 172 ? -0.910 -0.676 39.696 1.00 49.66 172 LEU A C 1
ATOM 1392 O O . LEU A 1 172 ? -0.299 0.407 39.528 1.00 49.66 172 LEU A O 1
#

Radius of gyration: 18.42 Å; Cα contacts (8 Å, |Δi|>4): 220; chains: 1; bounding box: 37×31×60 Å

Sequence (172 aa):
MPLLKAWGTADVLKRVKGFDDLHIEGLSMENLYIRAAELHPEITFHQYNERHDRIQAAFMRHMGVADADVPANLDTAHTYIRSRVSNFRTYTSWGHDEGIIGGYWDAVLAVNALDDRGRPYVLDRLYTRQLNGVRFLDWFAAAIDGKPAEDVVCLDSRTPEHYWTRPKGKTL

Mean predicted aligned error: 7.32 Å